Protein AF-A0A9P1C8U7-F1 (afdb_monomer_lite)

Foldseek 3Di:
DDDDDDDDPDDDDDQPFDFDDDPPFTFTDRWPPLADLVPLDQFEAEEQEALVLDDPLVLVVLLVVCVVGHYAYAYEYACDPDDRPVNVVSVVVVVVSNVVSVHDSNRYTYGHGPDPDPCRRVVVSLVVCVVRPHQAYEYEEQPPVRCVVVPVVHPNYHYDYCVNSDDD

Structure (mmCIF, N/CA/C/O backbone):
data_AF-A0A9P1C8U7-F1
#
_entry.id   AF-A0A9P1C8U7-F1
#
loop_
_atom_site.group_PDB
_atom_site.id
_atom_site.type_symbol
_atom_site.label_atom_id
_atom_site.label_alt_id
_atom_site.label_comp_id
_atom_site.label_asym_id
_atom_site.label_entity_id
_atom_site.label_seq_id
_atom_site.pdbx_PDB_ins_code
_atom_site.Cartn_x
_atom_site.Cartn_y
_atom_site.Cartn_z
_atom_site.occupancy
_atom_site.B_iso_or_equiv
_atom_site.auth_seq_id
_atom_site.auth_comp_id
_atom_site.auth_asym_id
_atom_site.auth_atom_id
_atom_site.pdbx_PDB_model_num
ATOM 1 N N . MET A 1 1 ? 46.000 -27.134 6.710 1.00 38.09 1 MET A N 1
ATOM 2 C CA . MET A 1 1 ? 46.784 -25.877 6.776 1.00 38.09 1 MET A CA 1
ATOM 3 C C . MET A 1 1 ? 46.048 -24.843 5.923 1.00 38.09 1 MET A C 1
ATOM 5 O O . MET A 1 1 ? 45.966 -25.047 4.726 1.00 38.09 1 MET A O 1
ATOM 9 N N . SER A 1 2 ? 45.170 -24.002 6.493 1.00 42.78 2 SER A N 1
ATOM 10 C CA . SER A 1 2 ? 45.419 -22.588 6.880 1.00 42.78 2 SER A CA 1
ATOM 11 C C . SER A 1 2 ? 46.255 -21.843 5.828 1.00 42.78 2 SER A C 1
ATOM 13 O O . SER A 1 2 ? 47.399 -22.217 5.617 1.00 42.78 2 SER A O 1
ATOM 15 N N . THR A 1 3 ? 45.724 -20.834 5.131 1.00 35.25 3 THR A N 1
ATOM 16 C CA . THR A 1 3 ? 45.510 -19.500 5.716 1.00 35.25 3 THR A CA 1
ATOM 17 C C . THR A 1 3 ? 44.290 -18.738 5.174 1.00 35.25 3 THR A C 1
ATOM 19 O O . THR A 1 3 ? 43.933 -18.782 4.001 1.00 35.25 3 THR A O 1
ATOM 22 N N . ARG A 1 4 ? 43.668 -17.998 6.099 1.00 41.78 4 ARG A N 1
ATOM 23 C CA . ARG A 1 4 ? 42.592 -17.013 5.920 1.00 41.78 4 ARG A CA 1
ATOM 24 C C . ARG A 1 4 ? 43.046 -15.826 5.058 1.00 41.78 4 ARG A C 1
ATOM 26 O O . ARG A 1 4 ? 44.184 -15.384 5.196 1.00 41.78 4 ARG A O 1
ATOM 33 N N . ARG A 1 5 ? 42.104 -15.166 4.375 1.00 33.09 5 ARG A N 1
ATOM 34 C CA . ARG A 1 5 ? 42.087 -13.692 4.306 1.00 33.09 5 ARG A CA 1
ATOM 35 C C . ARG A 1 5 ? 40.703 -13.155 4.654 1.00 33.09 5 ARG A C 1
ATOM 37 O O . ARG A 1 5 ? 39.748 -13.302 3.903 1.00 33.09 5 ARG A O 1
ATOM 44 N N . CYS A 1 6 ? 40.643 -12.533 5.830 1.00 27.50 6 CYS A N 1
ATOM 45 C CA . CYS A 1 6 ? 39.615 -11.578 6.207 1.00 27.50 6 CYS A CA 1
ATOM 46 C C . CYS A 1 6 ? 39.778 -10.307 5.367 1.00 27.50 6 CYS A C 1
ATOM 48 O O . CYS A 1 6 ? 40.884 -9.784 5.251 1.00 27.50 6 CYS A O 1
ATOM 50 N N . GLY A 1 7 ? 38.664 -9.784 4.867 1.00 27.23 7 GLY A N 1
ATOM 51 C CA . GLY A 1 7 ? 38.547 -8.434 4.324 1.00 27.23 7 GLY A CA 1
ATOM 52 C C . GLY A 1 7 ? 37.261 -7.794 4.832 1.00 27.23 7 GLY A C 1
ATOM 53 O O . GLY A 1 7 ? 36.329 -7.583 4.070 1.00 27.23 7 GLY A O 1
ATOM 54 N N . LEU A 1 8 ? 37.181 -7.554 6.143 1.00 33.09 8 LEU A N 1
ATOM 55 C CA . LEU A 1 8 ? 36.111 -6.775 6.769 1.00 33.09 8 LEU A CA 1
ATOM 56 C C . LEU A 1 8 ? 36.489 -5.293 6.666 1.00 33.09 8 LEU A C 1
ATOM 58 O O . LEU A 1 8 ? 37.242 -4.784 7.493 1.00 33.09 8 LEU A O 1
ATOM 62 N N . SER A 1 9 ? 35.968 -4.599 5.654 1.00 30.95 9 SER A N 1
ATOM 63 C CA . SER A 1 9 ? 35.928 -3.136 5.665 1.00 30.95 9 SER A CA 1
ATOM 64 C C . SER A 1 9 ? 34.685 -2.702 6.437 1.00 30.95 9 SER A C 1
ATOM 66 O O . SER A 1 9 ? 33.569 -2.722 5.924 1.00 30.95 9 SER A O 1
ATOM 68 N N . ARG A 1 10 ? 34.872 -2.374 7.720 1.00 39.75 10 ARG A N 1
ATOM 69 C CA . ARG A 1 10 ? 33.865 -1.698 8.542 1.00 39.75 10 ARG A CA 1
ATOM 70 C C . ARG A 1 10 ? 34.033 -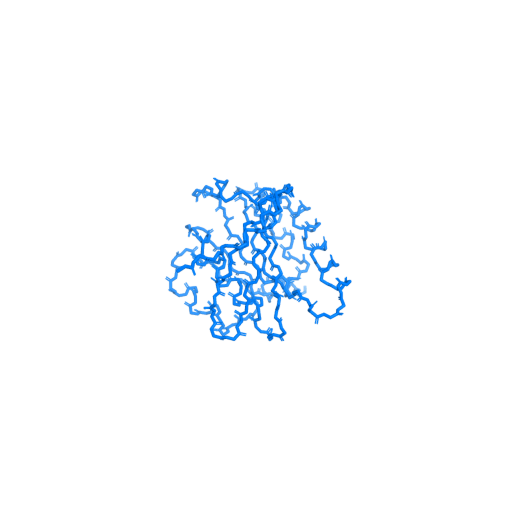0.190 8.386 1.00 39.75 10 ARG A C 1
ATOM 72 O O . ARG A 1 10 ? 34.923 0.376 9.015 1.00 39.75 10 ARG A O 1
ATOM 79 N N . ARG A 1 11 ? 33.130 0.456 7.644 1.00 34.53 11 ARG A N 1
ATOM 80 C CA . ARG A 1 11 ? 32.656 1.823 7.929 1.00 34.53 11 ARG A CA 1
ATOM 81 C C . ARG A 1 11 ? 31.187 1.956 7.516 1.00 34.53 11 ARG A C 1
ATOM 83 O O . ARG A 1 11 ? 30.881 1.893 6.338 1.00 34.53 11 ARG A O 1
ATOM 90 N N . GLY A 1 12 ? 30.329 2.150 8.521 1.00 31.59 12 GLY A N 1
ATOM 91 C CA . GLY A 1 12 ? 29.071 2.905 8.449 1.00 31.59 12 GLY A CA 1
ATOM 92 C C . GLY A 1 12 ? 27.946 2.367 7.562 1.00 31.59 12 GLY A C 1
ATOM 93 O O . GLY A 1 12 ? 27.891 2.680 6.381 1.00 31.59 12 GLY A O 1
ATOM 94 N N . GLY A 1 13 ? 26.974 1.689 8.178 1.00 30.98 13 GLY A N 1
ATOM 95 C CA . GLY A 1 13 ? 25.669 1.394 7.577 1.00 30.98 13 GLY A CA 1
ATOM 96 C C . GLY A 1 13 ? 25.415 -0.101 7.462 1.00 30.98 13 GLY A C 1
ATOM 97 O O . GLY A 1 13 ? 25.847 -0.747 6.515 1.00 30.98 13 GLY A O 1
ATOM 98 N N . GLN A 1 14 ? 24.714 -0.662 8.441 1.00 31.02 14 GLN A N 1
ATOM 99 C CA . GLN A 1 14 ? 24.223 -2.033 8.390 1.00 31.02 14 GLN A CA 1
ATOM 100 C C . GLN A 1 14 ? 23.108 -2.103 7.332 1.00 31.02 14 GLN A C 1
ATOM 102 O O . GLN A 1 14 ? 21.949 -1.823 7.618 1.00 31.02 14 GLN A O 1
ATOM 107 N N . LEU A 1 15 ? 23.477 -2.399 6.084 1.00 35.34 15 LEU A N 1
ATOM 108 C CA . LEU A 1 15 ? 22.539 -2.788 5.032 1.00 35.34 15 LEU A CA 1
ATOM 109 C C . LEU A 1 15 ? 21.983 -4.166 5.404 1.00 35.34 15 LEU A C 1
ATOM 111 O O . LEU A 1 15 ? 22.660 -5.184 5.267 1.00 35.34 15 LEU A O 1
ATOM 115 N N . ASN A 1 16 ? 20.759 -4.188 5.929 1.00 36.06 16 ASN A N 1
ATOM 116 C CA . ASN A 1 16 ? 20.004 -5.413 6.178 1.00 36.06 16 ASN A CA 1
ATOM 117 C C . ASN A 1 16 ? 19.422 -5.935 4.852 1.00 36.06 16 ASN A C 1
ATOM 119 O O . ASN A 1 16 ? 18.209 -5.964 4.665 1.00 36.06 16 ASN A O 1
ATOM 123 N N . SER A 1 17 ? 20.284 -6.323 3.913 1.00 37.31 17 SER A N 1
ATOM 124 C CA . SER A 1 17 ? 19.847 -6.932 2.657 1.00 37.31 17 SER A CA 1
ATOM 125 C C . SER A 1 17 ? 19.633 -8.427 2.869 1.00 37.31 17 SER A C 1
ATOM 127 O O . SER A 1 17 ? 20.582 -9.195 3.023 1.00 37.31 17 SER A O 1
ATOM 129 N N . VAL A 1 18 ? 18.370 -8.848 2.899 1.00 41.16 18 VAL A N 1
ATOM 130 C CA . VAL A 1 18 ? 17.996 -10.265 2.848 1.00 41.16 18 VAL A CA 1
ATOM 131 C C . VAL A 1 18 ? 17.777 -10.634 1.387 1.00 41.16 18 VAL A C 1
ATOM 133 O O . VAL A 1 18 ? 16.958 -10.020 0.710 1.00 41.16 18 VAL A O 1
ATOM 136 N N . VAL A 1 19 ? 18.507 -11.639 0.905 1.00 38.81 19 VAL A N 1
ATOM 137 C CA . VAL A 1 19 ? 18.326 -12.198 -0.439 1.00 38.81 19 VAL A CA 1
ATOM 138 C C . VAL A 1 19 ? 17.475 -13.459 -0.312 1.00 38.81 19 VAL A C 1
ATOM 140 O O . VAL A 1 19 ? 17.932 -14.463 0.232 1.00 38.81 19 VAL A O 1
ATOM 143 N N . CYS A 1 20 ? 16.232 -13.412 -0.791 1.00 37.50 20 CYS A N 1
ATOM 144 C CA . CYS A 1 20 ? 15.387 -14.600 -0.919 1.00 37.50 20 CYS A CA 1
ATOM 145 C C . CYS A 1 20 ? 15.468 -15.135 -2.353 1.00 37.50 20 CYS A C 1
ATOM 147 O O . CYS A 1 20 ? 15.167 -14.414 -3.302 1.00 37.50 20 CYS A O 1
ATOM 149 N N . PHE A 1 21 ? 15.863 -16.403 -2.500 1.00 33.81 21 PHE A N 1
ATOM 150 C CA . PHE A 1 21 ? 15.917 -17.094 -3.786 1.00 33.81 21 PHE A CA 1
ATOM 151 C C . PHE A 1 21 ? 14.590 -17.816 -4.043 1.00 33.81 21 PHE A C 1
ATOM 153 O O . PHE A 1 21 ? 14.316 -18.851 -3.441 1.00 33.81 21 PHE A O 1
ATOM 160 N N . PHE A 1 22 ? 13.790 -17.293 -4.969 1.00 41.28 22 PHE A N 1
ATOM 161 C CA . PHE A 1 22 ? 12.790 -18.080 -5.690 1.00 41.28 22 PHE A CA 1
ATOM 162 C C . PHE A 1 22 ? 13.352 -18.304 -7.092 1.00 41.28 22 PHE A C 1
ATOM 164 O O . PHE A 1 22 ? 13.921 -17.378 -7.667 1.00 41.28 22 PHE A O 1
ATOM 171 N N . ILE A 1 23 ? 13.285 -19.536 -7.601 1.00 38.50 23 ILE A N 1
ATOM 172 C CA . ILE A 1 23 ? 13.929 -19.978 -8.851 1.00 38.50 23 ILE A CA 1
ATOM 173 C C . ILE A 1 23 ? 13.775 -18.899 -9.947 1.00 38.50 23 ILE A C 1
ATOM 175 O O . ILE A 1 23 ? 12.675 -18.661 -10.431 1.00 38.50 23 ILE A O 1
ATOM 179 N N . GLY A 1 24 ? 14.879 -18.221 -10.293 1.00 39.81 24 GLY A N 1
ATOM 180 C CA . GLY A 1 24 ? 14.955 -17.218 -11.367 1.00 39.81 24 GLY A CA 1
ATOM 181 C C . GLY A 1 24 ? 14.851 -15.732 -10.976 1.00 39.81 24 GLY A C 1
ATOM 182 O O . GLY A 1 24 ? 15.222 -14.894 -11.793 1.00 39.81 24 GLY A O 1
ATOM 183 N N . THR A 1 25 ? 14.435 -15.377 -9.754 1.00 44.97 25 THR A N 1
ATOM 184 C CA . THR A 1 25 ? 14.266 -13.968 -9.338 1.00 44.97 25 THR A CA 1
ATOM 185 C C . THR A 1 25 ? 15.083 -13.657 -8.087 1.00 44.97 25 THR A C 1
ATOM 187 O O . THR A 1 25 ? 14.812 -14.183 -7.009 1.00 44.97 25 THR A O 1
ATOM 190 N N . ILE A 1 26 ? 16.076 -12.771 -8.216 1.00 46.91 26 ILE A N 1
ATOM 191 C CA . ILE A 1 26 ? 16.777 -12.190 -7.065 1.00 46.91 26 ILE A CA 1
ATOM 192 C C . ILE A 1 26 ? 15.941 -11.011 -6.566 1.00 46.91 26 ILE A C 1
ATOM 194 O O . ILE A 1 26 ? 15.841 -9.980 -7.231 1.00 46.91 26 ILE A O 1
ATOM 198 N N . LEU A 1 27 ? 15.349 -11.160 -5.383 1.00 47.62 27 LEU A N 1
ATOM 199 C CA . LEU A 1 27 ? 14.782 -10.037 -4.647 1.00 47.62 27 LEU A CA 1
ATOM 200 C C . LEU A 1 27 ? 15.904 -9.382 -3.841 1.00 47.62 27 LEU A C 1
ATOM 202 O O . LEU A 1 27 ? 16.338 -9.917 -2.821 1.00 47.62 27 LEU A O 1
ATOM 206 N N . VAL A 1 28 ? 16.403 -8.242 -4.323 1.00 49.44 28 VAL A N 1
ATOM 207 C CA . VAL A 1 28 ? 17.287 -7.383 -3.530 1.00 49.44 28 VAL A CA 1
ATOM 208 C C . VAL A 1 28 ? 16.403 -6.523 -2.641 1.00 49.44 28 VAL A C 1
ATOM 210 O O . VAL A 1 28 ? 15.678 -5.655 -3.120 1.00 49.44 28 VAL A O 1
ATOM 213 N N . TRP A 1 29 ? 16.450 -6.806 -1.345 1.00 51.06 29 TRP A N 1
ATOM 214 C CA . TRP A 1 29 ? 15.775 -6.019 -0.328 1.00 51.06 29 TRP A CA 1
ATOM 215 C C . TRP A 1 29 ? 16.659 -4.837 0.074 1.00 51.06 29 TRP A C 1
ATOM 217 O O . TRP A 1 29 ? 17.692 -5.017 0.727 1.00 51.06 29 TRP A O 1
ATOM 227 N N . ASP A 1 30 ? 16.242 -3.640 -0.317 1.00 55.12 30 ASP A N 1
ATOM 228 C CA . ASP A 1 30 ? 16.692 -2.393 0.290 1.00 55.12 30 ASP A CA 1
ATOM 229 C C . ASP A 1 30 ? 15.471 -1.827 1.010 1.00 55.12 30 ASP A C 1
ATOM 231 O O . ASP A 1 30 ? 14.595 -1.227 0.391 1.00 55.12 30 ASP A O 1
ATOM 235 N N . SER A 1 31 ? 15.324 -2.151 2.299 1.00 53.84 31 SER A N 1
ATOM 236 C CA . SER A 1 31 ? 14.269 -1.525 3.096 1.00 53.84 31 SER A CA 1
ATOM 237 C C . SER A 1 31 ? 14.522 -0.033 3.103 1.00 53.84 31 SER A C 1
ATOM 239 O O . SER A 1 31 ? 15.604 0.386 3.531 1.00 53.84 31 SER A O 1
ATOM 241 N N . ASP A 1 32 ? 13.504 0.740 2.733 1.00 61.22 32 ASP A N 1
ATOM 242 C CA . ASP A 1 32 ? 13.469 2.158 3.050 1.00 61.22 32 ASP A CA 1
ATOM 243 C C . ASP A 1 32 ? 13.831 2.328 4.531 1.00 61.22 32 ASP A C 1
ATOM 245 O O . ASP A 1 32 ? 13.216 1.712 5.410 1.00 61.22 32 ASP A O 1
ATOM 249 N N . ARG A 1 33 ? 14.905 3.076 4.811 1.00 60.44 33 ARG A N 1
ATOM 250 C CA . ARG A 1 33 ? 15.508 3.147 6.157 1.00 60.44 33 ARG A CA 1
ATOM 251 C C . ARG A 1 33 ? 14.565 3.777 7.181 1.00 60.44 33 ARG A C 1
ATOM 253 O O . ARG A 1 33 ? 14.849 3.725 8.375 1.00 60.44 33 ARG A O 1
ATOM 260 N N . THR A 1 34 ? 13.490 4.390 6.704 1.00 72.75 34 THR A N 1
ATOM 261 C CA . THR A 1 34 ? 12.460 5.053 7.490 1.00 72.75 34 THR A CA 1
ATOM 262 C C . THR A 1 34 ? 11.363 4.096 7.944 1.00 72.75 34 THR A C 1
ATOM 264 O O . THR A 1 34 ? 10.780 4.347 8.992 1.00 72.75 34 THR A O 1
ATOM 267 N N . PHE A 1 35 ? 11.118 2.973 7.257 1.00 83.75 35 PHE A N 1
ATOM 268 C CA . PHE A 1 35 ? 10.060 2.039 7.643 1.00 83.75 35 PHE A CA 1
ATOM 269 C C . PHE A 1 35 ? 10.400 1.306 8.946 1.00 83.75 35 PHE A C 1
ATOM 271 O O . PHE A 1 35 ? 11.404 0.593 9.035 1.00 83.75 35 PHE A O 1
ATOM 278 N N . VAL A 1 36 ? 9.525 1.416 9.948 1.00 83.88 36 VAL A N 1
ATOM 279 C CA . VAL A 1 36 ? 9.702 0.799 11.271 1.00 83.88 36 VAL A CA 1
ATOM 280 C C . VAL A 1 36 ? 8.600 -0.244 11.492 1.00 83.88 36 VAL A C 1
ATOM 282 O O . VAL A 1 36 ? 7.509 0.100 11.952 1.00 83.88 36 VAL A O 1
ATOM 285 N N . PRO A 1 37 ? 8.847 -1.542 11.211 1.00 82.31 37 PRO A N 1
ATOM 286 C CA . PRO A 1 37 ? 7.836 -2.596 11.344 1.00 82.31 37 PRO A CA 1
ATOM 287 C C . PRO A 1 37 ? 7.195 -2.688 12.733 1.00 82.31 37 PRO A C 1
ATOM 289 O O . PRO A 1 37 ? 6.063 -3.145 12.862 1.00 82.31 37 PRO A O 1
ATOM 292 N N . GLN A 1 38 ? 7.906 -2.259 13.776 1.00 83.75 38 GLN A N 1
ATOM 293 C CA . GLN A 1 38 ? 7.424 -2.246 15.157 1.00 83.75 38 GLN A CA 1
ATOM 294 C C . GLN A 1 38 ? 6.244 -1.280 15.362 1.00 83.75 38 GLN A C 1
ATOM 296 O O . GLN A 1 38 ? 5.460 -1.479 16.286 1.00 83.75 38 GLN A O 1
ATOM 301 N N . ASN A 1 39 ? 6.067 -0.289 14.479 1.00 84.69 39 ASN A N 1
ATOM 302 C CA . ASN A 1 39 ? 4.946 0.655 14.525 1.00 84.69 39 ASN A CA 1
ATOM 303 C C . ASN A 1 39 ? 3.644 0.061 13.944 1.00 84.69 39 ASN A C 1
ATOM 305 O O . ASN A 1 39 ? 2.581 0.683 14.014 1.00 84.69 39 ASN A O 1
ATOM 309 N N . LEU A 1 40 ? 3.688 -1.154 13.382 1.00 87.81 40 LEU A N 1
ATOM 310 C CA . LEU A 1 40 ? 2.515 -1.853 12.855 1.00 87.81 40 LEU A CA 1
ATOM 311 C C . LEU A 1 40 ? 1.680 -2.476 13.982 1.00 87.81 40 LEU A C 1
ATOM 313 O O . LEU A 1 40 ? 1.730 -3.681 14.234 1.00 87.81 40 LEU A O 1
ATOM 317 N N . THR A 1 41 ? 0.855 -1.661 14.632 1.00 88.50 41 THR A N 1
ATOM 318 C CA . THR A 1 41 ? -0.076 -2.124 15.670 1.00 88.50 41 THR A CA 1
ATOM 319 C C . THR A 1 41 ? -1.195 -3.016 15.103 1.00 88.50 41 THR A C 1
ATOM 321 O O . THR A 1 41 ? -1.369 -3.156 13.883 1.00 88.50 41 THR A O 1
ATOM 324 N N . ALA A 1 42 ? -1.984 -3.635 15.988 1.00 84.50 42 ALA A N 1
ATOM 325 C CA . ALA A 1 42 ? -3.169 -4.402 15.594 1.00 84.50 42 ALA A CA 1
ATOM 326 C C . ALA A 1 42 ? -4.242 -3.525 14.917 1.00 84.50 42 ALA A C 1
ATOM 328 O O . ALA A 1 42 ? -4.935 -3.995 14.016 1.00 84.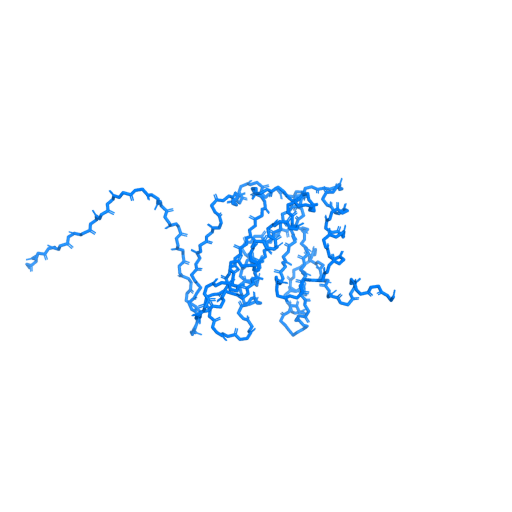50 42 ALA A O 1
ATOM 329 N N . GLU A 1 43 ? -4.326 -2.246 15.297 1.00 85.50 43 GLU A N 1
ATOM 330 C CA . GLU A 1 43 ? -5.305 -1.296 14.756 1.00 85.50 43 GLU A CA 1
ATOM 331 C C . GLU A 1 43 ? -4.857 -0.619 13.460 1.00 85.50 43 GLU A C 1
ATOM 333 O O . GLU A 1 43 ? -5.687 -0.067 12.738 1.00 85.50 43 GLU A O 1
ATOM 338 N N . THR A 1 44 ? -3.562 -0.690 13.135 1.00 91.75 44 THR A N 1
ATOM 339 C CA . THR A 1 44 ? -3.017 -0.112 11.907 1.00 91.75 44 THR A CA 1
ATOM 340 C C . THR A 1 44 ? -3.604 -0.820 10.686 1.00 91.75 44 THR A C 1
ATOM 342 O O . THR A 1 44 ? -3.397 -2.020 10.480 1.00 91.75 44 THR A O 1
ATOM 345 N N . GLN A 1 45 ? -4.308 -0.077 9.839 1.00 93.81 45 GLN A N 1
ATOM 346 C CA . GLN A 1 45 ? -4.785 -0.588 8.561 1.00 93.81 45 GLN A CA 1
ATOM 347 C C . GLN A 1 45 ? -3.606 -0.710 7.597 1.00 93.81 45 GLN A C 1
ATOM 349 O O . GLN A 1 45 ? -2.820 0.223 7.452 1.00 93.81 45 GLN A O 1
ATOM 354 N N . ARG A 1 46 ? -3.452 -1.864 6.948 1.00 94.31 46 ARG A N 1
ATOM 355 C CA . ARG A 1 46 ? -2.317 -2.129 6.055 1.00 94.31 46 ARG A CA 1
ATOM 356 C C . ARG A 1 46 ? -2.797 -2.102 4.616 1.00 94.31 46 ARG A C 1
ATOM 358 O O . ARG A 1 46 ? -3.648 -2.904 4.244 1.00 94.31 46 ARG A O 1
ATOM 365 N N . VAL A 1 47 ? -2.267 -1.184 3.821 1.00 94.94 47 VAL A N 1
ATOM 366 C CA . VAL A 1 47 ? -2.606 -1.031 2.406 1.00 94.94 47 VAL A CA 1
ATOM 367 C C . VAL A 1 47 ? -1.409 -1.485 1.583 1.00 94.94 47 VAL A C 1
ATOM 369 O O . VAL A 1 47 ? -0.374 -0.826 1.552 1.00 94.94 47 VAL A O 1
ATOM 372 N N . PHE A 1 48 ? -1.560 -2.636 0.943 1.00 93.62 48 PHE A N 1
ATOM 373 C CA . PHE A 1 48 ? -0.600 -3.234 0.028 1.00 93.62 48 PHE A CA 1
ATOM 374 C C . PHE A 1 48 ? -0.924 -2.759 -1.383 1.00 93.62 48 PHE A C 1
ATOM 376 O O . PHE A 1 48 ? -2.047 -2.953 -1.837 1.00 93.62 48 PHE A O 1
ATOM 383 N N . VAL A 1 49 ? 0.020 -2.116 -2.061 1.00 92.19 49 VAL A N 1
ATOM 384 C CA . VAL A 1 49 ? -0.230 -1.436 -3.336 1.00 92.19 49 VAL A CA 1
ATOM 385 C C . VAL A 1 49 ? 0.733 -1.925 -4.411 1.00 92.19 49 VAL A C 1
ATOM 387 O O . VAL A 1 49 ? 1.946 -1.926 -4.203 1.00 92.19 49 VAL A O 1
ATOM 390 N N . ASP A 1 50 ? 0.192 -2.278 -5.573 1.00 90.12 50 ASP A N 1
ATOM 391 C CA . ASP A 1 50 ? 0.949 -2.309 -6.820 1.00 90.12 50 ASP A CA 1
ATOM 392 C C . ASP A 1 50 ? 1.127 -0.866 -7.316 1.00 90.12 50 ASP A C 1
ATOM 394 O O . ASP A 1 50 ? 0.196 -0.205 -7.783 1.00 90.12 50 ASP A O 1
ATOM 398 N N . GLY A 1 51 ? 2.342 -0.356 -7.141 1.00 87.00 51 GLY A N 1
ATOM 399 C CA . GLY A 1 51 ? 2.759 1.002 -7.458 1.00 87.00 51 GLY A CA 1
ATOM 400 C C . GLY A 1 51 ? 2.787 1.317 -8.953 1.00 87.00 51 GLY A C 1
ATOM 401 O O . GLY A 1 51 ? 2.921 2.492 -9.302 1.00 87.00 51 GLY A O 1
ATOM 402 N N . ASP A 1 52 ? 2.651 0.318 -9.830 1.00 82.81 52 ASP A N 1
ATOM 403 C CA . ASP A 1 52 ? 2.638 0.511 -11.282 1.00 82.81 52 ASP A CA 1
ATOM 404 C C . ASP A 1 52 ? 1.239 0.855 -11.819 1.00 82.81 52 ASP A C 1
ATOM 406 O O . ASP A 1 52 ? 1.122 1.448 -12.895 1.00 82.81 52 ASP A O 1
ATOM 410 N N . CYS A 1 53 ? 0.173 0.538 -11.073 1.00 77.25 53 CYS A N 1
ATOM 411 C CA . CYS A 1 53 ? -1.213 0.711 -11.517 1.00 77.25 53 CYS A CA 1
ATOM 412 C C . CYS A 1 53 ? -2.021 1.729 -10.692 1.00 77.25 53 CYS A C 1
ATOM 414 O O . CYS A 1 53 ? -3.248 1.753 -10.777 1.00 77.25 53 CYS A O 1
ATOM 416 N N . VAL A 1 54 ? -1.371 2.580 -9.889 1.00 82.19 54 VAL A N 1
ATOM 417 C CA . VAL A 1 54 ? -2.059 3.480 -8.943 1.00 82.19 54 VAL A CA 1
ATOM 418 C C . VAL A 1 54 ? -2.732 4.666 -9.654 1.00 82.19 54 VAL A C 1
ATOM 420 O O . VAL A 1 54 ? -2.041 5.555 -10.161 1.00 82.19 54 VAL A O 1
ATOM 423 N N . PRO A 1 55 ? -4.076 4.769 -9.659 1.00 82.12 55 PRO A N 1
ATOM 424 C CA . PRO A 1 55 ? -4.764 5.897 -10.279 1.00 82.12 55 PRO A CA 1
ATOM 425 C C . PRO A 1 55 ? -4.832 7.101 -9.322 1.00 82.12 55 PRO A C 1
ATOM 427 O O . PRO A 1 55 ? -4.919 6.936 -8.111 1.00 82.12 55 PRO A O 1
ATOM 430 N N . LYS A 1 56 ? -4.887 8.341 -9.832 1.00 85.81 56 LYS A N 1
ATOM 431 C CA . LYS A 1 56 ? -4.957 9.557 -8.981 1.00 85.81 56 LYS A CA 1
ATOM 432 C C . LYS A 1 56 ? -6.034 9.520 -7.872 1.00 85.81 56 LYS A C 1
ATOM 434 O O . LYS A 1 56 ? -5.725 9.956 -6.761 1.00 85.81 56 LYS A O 1
ATOM 439 N N . PRO A 1 57 ? -7.263 9.008 -8.102 1.00 89.06 57 PRO A N 1
ATOM 440 C CA . PRO A 1 57 ? -8.293 8.969 -7.061 1.00 89.06 57 PRO A CA 1
ATOM 441 C C . PRO A 1 57 ? -7.965 8.042 -5.879 1.00 89.06 57 PRO A C 1
ATOM 443 O O . PRO A 1 57 ? -8.507 8.247 -4.793 1.00 89.06 57 PRO A O 1
ATOM 446 N N . PHE A 1 58 ? -7.033 7.091 -6.033 1.00 91.50 58 PHE A N 1
ATOM 447 C CA . PHE A 1 58 ? -6.542 6.270 -4.921 1.00 91.50 58 PHE A CA 1
ATOM 448 C C . PHE A 1 58 ? -5.983 7.135 -3.785 1.00 91.50 58 PHE A C 1
ATOM 450 O O . PHE A 1 58 ? -6.310 6.905 -2.626 1.00 91.50 58 PHE A O 1
ATOM 457 N N . PHE A 1 59 ? -5.198 8.174 -4.092 1.00 93.12 59 PHE A N 1
ATOM 458 C CA . PHE A 1 59 ? -4.596 9.019 -3.055 1.00 93.12 59 PHE A CA 1
ATOM 459 C C . PHE A 1 59 ? -5.644 9.825 -2.277 1.00 93.12 59 PHE A C 1
ATOM 461 O O . PHE A 1 59 ? -5.478 10.081 -1.084 1.00 93.12 59 PHE A O 1
ATOM 468 N N . ALA A 1 60 ? -6.747 10.204 -2.931 1.00 91.94 60 ALA A N 1
ATOM 469 C CA . ALA A 1 60 ? -7.866 10.866 -2.267 1.00 91.94 60 ALA A CA 1
ATOM 470 C C . ALA A 1 60 ? -8.597 9.909 -1.313 1.00 91.94 60 ALA A C 1
ATOM 472 O O . ALA A 1 60 ? -8.893 10.288 -0.180 1.00 91.94 60 ALA A O 1
ATOM 473 N N . TRP A 1 61 ? -8.831 8.667 -1.745 1.00 92.38 61 TRP A N 1
ATOM 474 C CA . TRP A 1 61 ? -9.385 7.613 -0.894 1.00 92.38 61 TRP A CA 1
ATOM 475 C C . TRP A 1 61 ? -8.468 7.302 0.296 1.00 92.38 61 TRP A C 1
ATOM 477 O O . TRP A 1 61 ? -8.919 7.302 1.440 1.00 92.38 61 TRP A O 1
ATOM 487 N N . LEU A 1 62 ? -7.167 7.134 0.053 1.00 94.50 62 LEU A N 1
ATOM 488 C CA . LEU A 1 62 ? -6.187 6.850 1.099 1.00 94.50 62 LEU A CA 1
ATOM 489 C C . LEU A 1 62 ? -6.140 7.971 2.146 1.00 94.50 62 LEU A C 1
ATOM 491 O O . LEU A 1 62 ? -6.063 7.696 3.340 1.00 94.50 62 LEU A O 1
ATOM 495 N N . ARG A 1 63 ? -6.281 9.232 1.713 1.00 95.25 63 ARG A N 1
ATOM 496 C CA . ARG A 1 63 ? -6.397 10.388 2.612 1.00 95.25 63 ARG A CA 1
ATOM 497 C C . ARG A 1 63 ? -7.648 10.352 3.484 1.00 95.25 63 ARG A C 1
ATOM 499 O O . ARG A 1 63 ? -7.626 10.829 4.614 1.00 95.25 63 ARG A O 1
ATOM 506 N N . GLN A 1 64 ? -8.764 9.852 2.966 1.00 93.81 64 GLN A N 1
ATOM 507 C CA . GLN A 1 64 ? -9.962 9.676 3.786 1.00 93.81 64 GLN A CA 1
ATOM 508 C C . GLN A 1 64 ? -9.752 8.560 4.810 1.00 93.81 64 GLN A C 1
ATOM 510 O O . GLN A 1 64 ? -10.125 8.731 5.968 1.00 93.81 64 GLN A O 1
ATOM 515 N N . LEU A 1 65 ? -9.099 7.468 4.407 1.00 93.06 65 LEU A N 1
ATOM 516 C CA . LEU A 1 65 ? -8.795 6.340 5.284 1.00 93.06 65 LEU A CA 1
ATOM 517 C C . LEU A 1 65 ? -7.850 6.726 6.432 1.00 93.06 65 LEU A C 1
ATOM 519 O O . LEU A 1 65 ? -8.125 6.410 7.589 1.00 93.06 65 LEU A O 1
ATOM 523 N N . SER A 1 66 ? -6.778 7.465 6.131 1.00 94.38 66 SER A N 1
ATOM 524 C CA . SER A 1 66 ? -5.782 7.909 7.120 1.00 94.38 66 SER A CA 1
ATOM 525 C C . SER A 1 66 ? -6.352 8.868 8.169 1.00 94.38 66 SER A C 1
ATOM 527 O O . SER A 1 66 ? -5.869 8.916 9.296 1.00 94.38 66 SER A O 1
ATOM 529 N N . ARG A 1 67 ? -7.427 9.597 7.843 1.00 93.75 67 ARG A N 1
ATOM 530 C CA . ARG A 1 67 ? -8.149 10.453 8.801 1.00 93.75 67 ARG A CA 1
ATOM 531 C C . ARG A 1 67 ? -9.005 9.671 9.794 1.00 93.75 67 ARG A C 1
ATOM 533 O O . ARG A 1 67 ? -9.357 10.214 10.835 1.00 93.75 67 ARG A O 1
ATOM 540 N N . GLN A 1 68 ? -9.381 8.439 9.460 1.00 91.50 68 GLN A N 1
ATOM 541 C CA . GLN A 1 68 ? -10.249 7.604 10.294 1.00 91.50 68 GLN A CA 1
ATOM 542 C C . GLN A 1 68 ? -9.448 6.683 11.217 1.00 91.50 68 GLN A C 1
ATOM 544 O O . GLN A 1 68 ? -9.928 6.308 12.283 1.00 91.50 68 GLN A O 1
ATOM 549 N N . SER A 1 69 ? -8.237 6.297 10.810 1.00 89.69 69 SER A N 1
ATOM 550 C CA . SER A 1 69 ? -7.390 5.367 11.560 1.00 89.69 69 SER A CA 1
ATOM 551 C C . SER A 1 69 ? -5.939 5.412 11.075 1.00 89.69 69 SER A C 1
ATOM 553 O O . SER A 1 69 ? -5.713 5.808 9.931 1.00 89.69 69 SER A O 1
ATOM 555 N N . PRO A 1 70 ? -4.967 4.933 11.873 1.00 92.00 70 PRO A N 1
ATOM 556 C CA . PRO A 1 70 ? -3.589 4.776 11.419 1.00 92.00 70 PRO A CA 1
ATOM 557 C C . PRO A 1 70 ? -3.499 3.851 10.199 1.00 92.00 70 PRO A C 1
ATOM 559 O O . PRO A 1 70 ? -4.041 2.742 10.216 1.00 92.00 70 PRO A O 1
ATOM 562 N N . VAL A 1 71 ? -2.786 4.288 9.160 1.00 95.44 71 VAL A N 1
ATOM 563 C CA . VAL A 1 71 ? -2.581 3.526 7.922 1.00 95.44 71 VAL A CA 1
ATOM 564 C C . VAL A 1 71 ? -1.089 3.327 7.678 1.00 95.44 71 VAL A C 1
ATOM 566 O O . VAL A 1 71 ? -0.317 4.280 7.743 1.00 95.44 71 VAL A O 1
ATOM 569 N N . ALA A 1 72 ? -0.705 2.095 7.355 1.00 95.38 72 ALA A N 1
ATOM 570 C CA . ALA A 1 72 ? 0.592 1.768 6.782 1.00 95.38 72 ALA A CA 1
ATOM 571 C C . ALA A 1 72 ? 0.439 1.475 5.289 1.00 95.38 72 ALA A C 1
ATOM 573 O O . ALA A 1 72 ? -0.429 0.689 4.899 1.00 95.38 72 ALA A O 1
ATOM 574 N N . ALA A 1 73 ? 1.284 2.096 4.468 1.00 95.06 73 ALA A N 1
ATOM 575 C CA . ALA A 1 73 ? 1.305 1.892 3.026 1.00 95.06 73 ALA A CA 1
ATOM 576 C C . ALA A 1 73 ? 2.547 1.084 2.649 1.00 95.06 73 ALA A C 1
ATOM 578 O O . ALA A 1 73 ? 3.673 1.499 2.909 1.00 95.06 73 ALA A O 1
ATOM 579 N N . ILE A 1 74 ? 2.330 -0.077 2.042 1.00 94.19 74 ILE A N 1
ATOM 580 C CA . ILE A 1 74 ? 3.380 -1.009 1.643 1.00 94.19 74 ILE A CA 1
ATOM 581 C C . ILE A 1 74 ? 3.260 -1.203 0.136 1.00 94.19 74 ILE A C 1
ATOM 583 O O . ILE A 1 74 ? 2.313 -1.819 -0.347 1.00 94.19 74 ILE A O 1
ATOM 587 N N . VAL A 1 75 ? 4.198 -0.641 -0.613 1.00 91.62 75 VAL A N 1
ATOM 588 C CA . VAL A 1 75 ? 4.091 -0.487 -2.063 1.00 91.62 75 VAL A CA 1
ATOM 589 C C . VAL A 1 75 ? 5.216 -1.242 -2.749 1.00 91.62 75 VAL A C 1
ATOM 591 O O . VAL A 1 75 ? 6.385 -1.044 -2.423 1.00 91.62 75 VAL A O 1
ATOM 594 N N . ALA A 1 76 ? 4.863 -2.076 -3.720 1.00 89.56 76 ALA A N 1
ATOM 595 C CA . ALA A 1 76 ? 5.809 -2.703 -4.636 1.00 89.56 76 ALA A CA 1
ATOM 596 C C . ALA A 1 76 ? 5.697 -2.041 -6.012 1.00 89.56 76 ALA A C 1
ATOM 598 O O . ALA A 1 76 ? 4.590 -1.753 -6.443 1.00 89.56 76 ALA A O 1
ATOM 599 N N . PHE A 1 77 ? 6.804 -1.790 -6.707 1.00 86.06 77 PHE A N 1
ATOM 600 C CA . PHE A 1 77 ? 6.781 -1.167 -8.042 1.00 86.06 77 PHE A CA 1
ATOM 601 C C . PHE A 1 77 ? 7.974 -1.614 -8.887 1.00 86.06 77 PHE A C 1
ATOM 603 O O . PHE A 1 77 ? 8.981 -2.079 -8.346 1.00 86.06 77 PHE A O 1
ATOM 610 N N . LYS A 1 78 ? 7.907 -1.468 -10.213 1.00 80.31 78 LYS A N 1
AT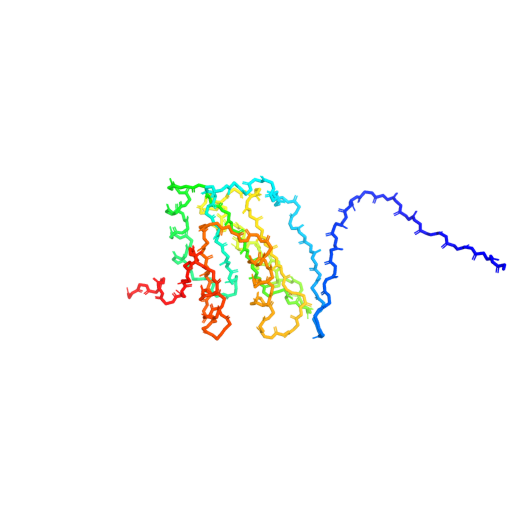OM 611 C CA . LYS A 1 78 ? 9.012 -1.873 -11.097 1.00 80.31 78 LYS A CA 1
ATOM 612 C C . LYS A 1 78 ? 10.222 -0.940 -10.994 1.00 80.31 78 LYS A C 1
ATOM 614 O O . LYS A 1 78 ? 10.232 0.169 -11.523 1.00 80.31 78 LYS A O 1
ATOM 619 N N . GLY A 1 79 ? 11.314 -1.437 -10.415 1.00 69.56 79 GLY A N 1
ATOM 620 C CA . GLY A 1 79 ? 12.632 -0.807 -10.495 1.00 69.56 79 GLY A CA 1
ATOM 621 C C . GLY A 1 79 ? 13.313 -1.164 -11.817 1.00 69.56 79 GLY A C 1
ATOM 622 O O . GLY A 1 79 ? 13.912 -2.226 -11.947 1.00 69.56 79 GLY A O 1
ATOM 623 N N . LYS A 1 80 ? 13.225 -0.310 -12.845 1.00 61.78 80 LYS A N 1
ATOM 624 C CA . LYS A 1 80 ? 13.869 -0.598 -14.142 1.00 61.78 80 LYS A CA 1
ATOM 625 C C . LYS A 1 80 ? 15.390 -0.758 -14.013 1.00 61.78 80 LYS A C 1
ATOM 627 O O . LYS A 1 80 ? 16.100 0.201 -13.726 1.00 61.78 80 LYS A O 1
ATOM 632 N N . THR A 1 81 ? 15.902 -1.930 -14.382 1.00 52.50 81 THR A N 1
ATOM 633 C CA . THR A 1 81 ? 17.326 -2.179 -14.641 1.00 52.50 81 THR A CA 1
ATOM 634 C C . THR A 1 81 ? 17.685 -1.744 -16.067 1.00 52.50 81 THR A C 1
ATOM 636 O O . THR A 1 81 ? 17.556 -2.541 -16.994 1.00 52.50 81 THR A O 1
ATOM 639 N N . SER A 1 82 ? 18.050 -0.468 -16.270 1.00 43.62 82 SER A N 1
ATOM 640 C CA . SER A 1 82 ? 18.973 0.000 -17.344 1.00 43.62 82 SER A CA 1
ATOM 641 C C . SER A 1 82 ? 19.103 1.528 -17.450 1.00 43.62 82 SER A C 1
ATOM 643 O O . SER A 1 82 ? 20.154 1.986 -17.867 1.00 43.62 82 SER A O 1
ATOM 645 N N . ASN A 1 83 ? 18.109 2.318 -17.024 1.00 44.59 83 ASN A N 1
ATOM 646 C CA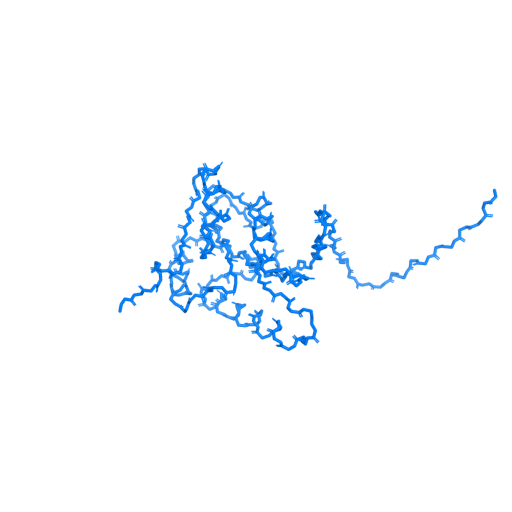 . ASN A 1 83 ? 18.191 3.788 -16.945 1.00 44.59 83 ASN A CA 1
ATOM 647 C C . ASN A 1 83 ? 17.566 4.249 -15.618 1.00 44.59 83 ASN A C 1
ATOM 649 O O . ASN A 1 83 ? 16.337 4.294 -15.499 1.00 44.59 83 ASN A O 1
ATOM 653 N N . GLY A 1 84 ? 18.406 4.548 -14.620 1.00 51.84 84 GLY A N 1
ATOM 654 C CA . GLY A 1 84 ? 18.008 4.841 -13.232 1.00 51.84 84 GLY A CA 1
ATOM 655 C C . GLY A 1 84 ? 16.997 5.984 -13.055 1.00 51.84 84 GLY A C 1
ATOM 656 O O . GLY A 1 84 ? 16.277 6.011 -12.060 1.00 51.84 84 GLY A O 1
ATOM 657 N N . ASP A 1 85 ? 16.854 6.864 -14.046 1.00 55.28 85 ASP A N 1
ATOM 658 C CA . ASP A 1 85 ? 16.003 8.059 -13.973 1.00 55.28 85 ASP A CA 1
ATOM 659 C C . ASP A 1 85 ? 14.494 7.755 -13.862 1.00 55.28 85 ASP A C 1
ATOM 661 O O . ASP A 1 85 ? 13.738 8.507 -13.241 1.00 55.28 85 ASP A O 1
ATOM 665 N N . LYS A 1 86 ? 14.018 6.638 -14.437 1.00 56.84 86 LYS A N 1
ATOM 666 C CA . LYS A 1 86 ? 12.582 6.282 -14.398 1.00 56.84 86 LYS A CA 1
ATOM 667 C C . LYS A 1 86 ? 12.140 5.664 -13.067 1.00 56.84 86 LYS A C 1
ATOM 669 O O . LYS A 1 86 ? 11.009 5.880 -12.653 1.00 56.84 86 LYS A O 1
ATOM 674 N N . ALA A 1 87 ? 13.017 4.920 -12.393 1.00 59.25 87 ALA A N 1
ATOM 675 C CA . ALA A 1 87 ? 12.698 4.315 -11.098 1.00 59.25 87 ALA A CA 1
ATOM 676 C C . ALA A 1 87 ? 12.682 5.371 -9.980 1.00 59.25 87 ALA A C 1
ATOM 678 O O . ALA A 1 87 ? 11.741 5.420 -9.192 1.00 59.25 87 ALA A O 1
ATOM 679 N N . LEU A 1 88 ? 13.668 6.276 -9.981 1.00 61.56 88 LEU A N 1
ATOM 680 C CA . LEU A 1 88 ? 13.744 7.383 -9.022 1.00 61.56 88 LEU A CA 1
ATOM 681 C C . LEU A 1 88 ? 12.552 8.343 -9.145 1.00 61.56 88 LEU A C 1
ATOM 683 O O . LEU A 1 88 ? 12.045 8.831 -8.137 1.00 61.56 88 LEU A O 1
ATOM 687 N N . SER A 1 89 ? 12.064 8.587 -10.367 1.00 76.62 89 SER A N 1
ATOM 688 C CA . SER A 1 89 ? 10.888 9.441 -10.581 1.00 76.62 89 SER A CA 1
ATOM 689 C C . SER A 1 89 ? 9.583 8.796 -10.106 1.00 76.62 89 SER A C 1
ATOM 691 O O . SER A 1 89 ? 8.743 9.498 -9.542 1.00 76.62 89 SER A O 1
ATOM 693 N N . GLN A 1 90 ? 9.412 7.480 -10.264 1.00 82.56 90 GLN A N 1
ATOM 694 C CA . GLN A 1 90 ? 8.230 6.777 -9.753 1.00 82.56 90 GLN A CA 1
ATOM 695 C C . GLN A 1 90 ? 8.239 6.678 -8.224 1.00 82.56 90 GLN A C 1
ATOM 697 O O . GLN A 1 90 ? 7.220 6.957 -7.597 1.00 82.56 90 GLN A O 1
ATOM 702 N N . GLU A 1 91 ? 9.381 6.349 -7.614 1.00 86.06 91 GLU A N 1
ATOM 703 C CA . GLU A 1 91 ? 9.513 6.312 -6.154 1.00 86.06 91 GLU A CA 1
ATOM 704 C C . GLU A 1 91 ? 9.226 7.686 -5.53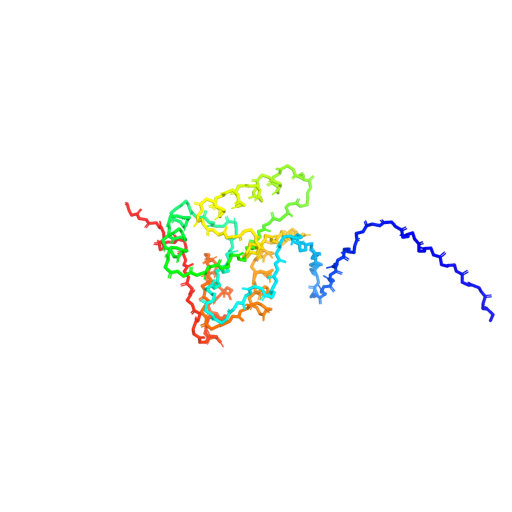5 1.00 86.06 91 GLU A C 1
ATOM 706 O O . GLU A 1 91 ? 8.421 7.788 -4.609 1.00 86.06 91 GLU A O 1
ATOM 711 N N . ALA A 1 92 ? 9.820 8.757 -6.078 1.00 87.38 92 ALA A N 1
ATOM 712 C CA . ALA A 1 92 ? 9.579 10.119 -5.608 1.00 87.38 92 ALA A CA 1
ATOM 713 C C . ALA A 1 92 ? 8.102 10.520 -5.750 1.00 87.38 92 ALA A C 1
ATOM 715 O O . ALA A 1 92 ? 7.521 11.063 -4.810 1.00 87.38 92 ALA A O 1
ATOM 716 N N . TYR A 1 93 ? 7.479 10.196 -6.890 1.00 89.56 93 TYR A N 1
ATOM 717 C CA . TYR A 1 93 ? 6.054 10.430 -7.120 1.00 89.56 93 TYR A CA 1
ATOM 718 C C . TYR A 1 93 ? 5.179 9.698 -6.093 1.00 89.56 93 TYR A C 1
ATOM 720 O O . TYR A 1 93 ? 4.287 10.308 -5.498 1.00 89.56 93 TYR A O 1
ATOM 728 N N . LEU A 1 94 ? 5.426 8.406 -5.865 1.00 91.88 94 LEU A N 1
ATOM 729 C CA . LEU A 1 94 ? 4.671 7.605 -4.904 1.00 91.88 94 LEU A CA 1
ATOM 730 C C . LEU A 1 94 ? 4.858 8.149 -3.487 1.00 91.88 94 LEU A C 1
ATOM 732 O O . LEU A 1 94 ? 3.864 8.423 -2.816 1.00 91.88 94 LEU A O 1
ATOM 736 N N . ARG A 1 95 ? 6.107 8.383 -3.060 1.00 92.75 95 ARG A N 1
ATOM 737 C CA . ARG A 1 95 ? 6.425 8.926 -1.732 1.00 92.75 95 ARG A CA 1
ATOM 738 C C . ARG A 1 95 ? 5.705 10.250 -1.499 1.00 92.75 95 ARG A C 1
ATOM 740 O O . ARG A 1 95 ? 4.956 10.377 -0.535 1.00 92.75 95 ARG A O 1
ATOM 747 N N . GLU A 1 96 ? 5.860 11.216 -2.404 1.00 93.62 96 GLU A N 1
ATOM 748 C CA . GLU A 1 96 ? 5.247 12.540 -2.272 1.00 93.62 96 GLU A CA 1
ATOM 749 C C . GLU A 1 96 ? 3.719 12.455 -2.124 1.00 93.62 96 GLU A C 1
ATOM 751 O O . GLU A 1 96 ? 3.135 13.108 -1.255 1.00 93.62 96 GLU A O 1
ATOM 756 N N . ASN A 1 97 ? 3.052 11.641 -2.946 1.00 94.94 97 ASN A N 1
ATOM 757 C CA . ASN A 1 97 ? 1.594 11.538 -2.914 1.00 94.94 97 ASN A CA 1
ATOM 758 C C . ASN A 1 97 ? 1.075 10.753 -1.701 1.00 94.94 97 ASN A C 1
ATOM 760 O O . ASN A 1 97 ? 0.031 11.120 -1.158 1.00 94.94 97 ASN A O 1
ATOM 764 N N . LEU A 1 98 ? 1.793 9.725 -1.240 1.00 95.38 98 LEU A N 1
ATOM 765 C CA . LEU A 1 98 ? 1.436 8.955 -0.044 1.00 95.38 98 LEU A CA 1
ATOM 766 C C . LEU A 1 98 ? 1.598 9.798 1.227 1.00 95.38 98 LEU A C 1
ATOM 768 O O . LEU A 1 98 ? 0.683 9.845 2.049 1.00 95.38 98 LEU A O 1
ATOM 772 N N . LEU A 1 99 ? 2.686 10.564 1.343 1.00 95.00 99 LEU A N 1
ATOM 773 C CA . LEU A 1 99 ? 2.868 11.509 2.450 1.00 95.00 99 LEU A CA 1
ATOM 774 C C . LEU A 1 99 ? 1.788 12.607 2.427 1.00 95.00 99 LEU A C 1
ATOM 776 O O . LEU A 1 99 ? 1.168 12.902 3.448 1.00 95.00 99 LEU A O 1
ATOM 780 N N . LYS A 1 100 ? 1.447 13.154 1.248 1.00 95.56 100 LYS A N 1
ATOM 781 C CA . LYS A 1 100 ? 0.309 14.089 1.087 1.00 95.56 100 LYS A CA 1
ATOM 782 C C . LYS A 1 100 ? -1.059 13.451 1.351 1.00 95.56 100 LYS A C 1
ATOM 784 O O . LYS A 1 100 ? -2.047 14.175 1.539 1.00 95.56 100 LYS A O 1
ATOM 789 N N . ALA A 1 101 ? -1.162 12.127 1.323 1.00 95.00 101 ALA A N 1
ATOM 790 C CA . ALA A 1 101 ? -2.349 11.396 1.749 1.00 95.00 101 ALA A CA 1
ATOM 791 C C . ALA A 1 101 ? -2.384 11.183 3.275 1.00 95.00 101 ALA A C 1
ATOM 793 O O . ALA A 1 101 ? -3.354 10.636 3.788 1.00 95.00 101 ALA A O 1
ATOM 794 N N . GLY A 1 102 ? -1.389 11.671 4.019 1.00 94.31 102 GLY A N 1
ATOM 795 C CA . GLY A 1 102 ? -1.338 11.573 5.477 1.00 94.31 102 GLY A CA 1
ATOM 796 C C . GLY A 1 102 ? -0.774 10.248 5.982 1.00 94.31 102 GLY A C 1
ATOM 797 O O . GLY A 1 102 ? -1.068 9.869 7.111 1.00 94.31 102 GLY A O 1
ATOM 798 N N . ILE A 1 103 ? -0.007 9.531 5.155 1.00 95.00 103 ILE A N 1
ATOM 799 C CA . ILE A 1 103 ? 0.769 8.380 5.617 1.00 95.00 103 ILE A CA 1
ATOM 800 C C . ILE A 1 103 ? 2.009 8.891 6.348 1.00 95.00 103 ILE A C 1
ATOM 802 O O . ILE A 1 103 ? 2.716 9.756 5.834 1.00 95.00 103 ILE A O 1
ATOM 806 N N . ASP A 1 104 ? 2.252 8.363 7.544 1.00 92.75 104 ASP A N 1
ATOM 807 C CA . ASP A 1 104 ? 3.479 8.624 8.293 1.00 92.75 104 ASP A CA 1
ATOM 808 C C . ASP A 1 104 ? 4.663 7.944 7.593 1.00 92.75 104 ASP A C 1
ATOM 810 O O . ASP A 1 104 ? 4.561 6.786 7.186 1.00 92.75 104 ASP A O 1
ATOM 814 N N . ASP A 1 105 ? 5.787 8.647 7.468 1.00 91.12 105 ASP A N 1
ATOM 815 C CA . ASP A 1 105 ? 6.983 8.135 6.792 1.00 91.12 105 ASP A CA 1
ATOM 816 C C . ASP A 1 105 ? 7.527 6.859 7.467 1.00 91.12 105 ASP A C 1
ATOM 818 O O . ASP A 1 105 ? 8.017 5.954 6.799 1.00 91.12 105 ASP A O 1
ATOM 822 N N . SER A 1 106 ? 7.333 6.708 8.784 1.00 91.56 106 SER A N 1
ATOM 823 C CA . SER A 1 106 ? 7.701 5.490 9.520 1.00 91.56 106 SER A CA 1
ATOM 824 C C . SER A 1 106 ? 6.818 4.274 9.218 1.00 91.56 106 SER A C 1
ATOM 826 O O . SER A 1 106 ? 7.180 3.140 9.545 1.00 91.56 106 SER A O 1
ATOM 828 N N . LEU A 1 107 ? 5.661 4.500 8.593 1.00 93.25 107 LEU A N 1
ATOM 829 C CA . LEU A 1 107 ? 4.682 3.494 8.179 1.00 93.25 107 LEU A CA 1
ATOM 830 C C . LEU A 1 107 ? 4.594 3.354 6.651 1.00 93.25 107 LEU A C 1
ATOM 832 O O . LEU A 1 107 ? 3.705 2.660 6.145 1.00 93.25 107 LEU A O 1
ATOM 836 N N . LEU A 1 108 ? 5.510 3.993 5.924 1.00 93.62 108 LEU A N 1
ATOM 837 C CA . LEU A 1 108 ? 5.624 3.921 4.478 1.00 93.62 108 LEU A CA 1
ATOM 838 C C . LEU A 1 108 ? 6.776 2.990 4.092 1.00 93.62 108 LEU A C 1
ATOM 840 O O . LEU A 1 108 ? 7.919 3.209 4.471 1.00 93.62 108 LEU A O 1
ATOM 844 N N . LEU A 1 109 ? 6.473 1.952 3.314 1.00 91.81 109 LEU A N 1
ATOM 845 C CA . LEU A 1 109 ? 7.473 1.084 2.701 1.00 91.81 109 LEU A CA 1
ATOM 846 C C . LEU A 1 109 ? 7.322 1.140 1.185 1.00 91.81 109 LEU A C 1
ATOM 848 O O . LEU A 1 109 ? 6.301 0.716 0.647 1.00 91.81 109 LEU A O 1
ATOM 852 N N . LEU A 1 110 ? 8.354 1.629 0.503 1.00 89.94 110 LEU A N 1
ATOM 853 C CA . LEU A 1 110 ? 8.463 1.612 -0.952 1.00 89.94 110 LEU A CA 1
ATOM 854 C C . LEU A 1 110 ? 9.523 0.588 -1.352 1.00 89.94 110 LEU A C 1
ATOM 856 O O . LEU A 1 110 ? 10.693 0.744 -1.017 1.00 89.94 110 LEU A O 1
ATOM 860 N N . GLN A 1 111 ? 9.115 -0.466 -2.057 1.00 87.12 111 GLN A N 1
ATOM 861 C CA . GLN A 1 111 ? 9.997 -1.555 -2.458 1.00 87.12 111 GLN A CA 1
ATOM 862 C C . GLN A 1 111 ? 10.052 -1.680 -3.988 1.00 87.12 111 GLN A C 1
ATOM 864 O O . GLN A 1 111 ? 9.120 -2.218 -4.596 1.00 87.12 111 GLN A O 1
ATOM 869 N N . PRO A 1 112 ? 11.149 -1.253 -4.636 1.00 83.25 112 PRO A N 1
ATOM 870 C CA . PRO A 1 112 ? 11.349 -1.527 -6.050 1.00 83.25 112 PRO A CA 1
ATOM 871 C C . PRO A 1 112 ? 11.630 -3.020 -6.284 1.00 83.25 112 PRO A C 1
ATOM 873 O O . PRO A 1 112 ? 12.341 -3.666 -5.508 1.00 83.25 112 PRO A O 1
ATOM 876 N N . SER A 1 113 ? 11.120 -3.569 -7.387 1.00 78.31 113 SER A N 1
ATOM 877 C CA . SER A 1 113 ? 11.502 -4.884 -7.904 1.00 78.31 113 SER A CA 1
ATOM 878 C C . SER A 1 113 ? 12.700 -4.758 -8.848 1.00 78.31 113 SER A C 1
ATOM 880 O O . SER A 1 113 ? 12.646 -3.972 -9.789 1.00 78.31 113 SER A O 1
ATOM 882 N N . VAL A 1 114 ? 13.750 -5.560 -8.660 1.00 70.88 114 VAL A N 1
ATOM 883 C CA . VAL A 1 114 ? 15.034 -5.436 -9.393 1.00 70.88 114 VAL A CA 1
ATOM 884 C C . VAL A 1 114 ? 15.163 -6.464 -10.531 1.00 70.88 114 VAL A C 1
ATOM 886 O O . VAL A 1 114 ? 16.240 -6.967 -10.832 1.00 70.88 114 VAL A O 1
ATOM 889 N N . THR A 1 115 ? 14.050 -6.830 -11.164 1.00 65.88 115 THR A N 1
ATOM 890 C CA . THR A 1 115 ? 14.022 -7.811 -12.261 1.00 65.88 115 THR A CA 1
ATOM 891 C C . THR A 1 115 ? 13.221 -7.278 -13.447 1.00 65.88 115 THR A C 1
ATOM 893 O O . THR A 1 115 ? 12.335 -6.440 -13.284 1.00 65.88 115 THR A O 1
ATOM 896 N N . GLY A 1 116 ? 13.538 -7.770 -14.647 1.00 61.88 116 GLY A N 1
ATOM 897 C CA . GLY A 1 116 ? 12.825 -7.452 -15.886 1.00 61.88 116 GLY A CA 1
ATOM 898 C C . GLY A 1 116 ? 11.524 -8.236 -16.086 1.00 61.88 116 GLY A C 1
ATOM 899 O O . GLY A 1 116 ? 10.876 -8.057 -17.112 1.00 61.88 116 GLY A O 1
ATOM 900 N N . ALA A 1 117 ? 11.152 -9.115 -15.149 1.00 68.06 117 ALA A N 1
ATOM 901 C CA . ALA A 1 117 ? 9.914 -9.885 -15.236 1.00 68.06 117 ALA A CA 1
ATOM 902 C C . ALA A 1 117 ? 8.674 -8.973 -15.199 1.00 68.06 117 ALA A C 1
ATOM 904 O O . ALA A 1 117 ? 8.600 -8.031 -14.408 1.00 68.06 117 ALA A O 1
ATOM 905 N N . GLU A 1 118 ? 7.671 -9.276 -16.025 1.00 68.06 118 GLU A N 1
ATOM 906 C CA . GLU A 1 118 ? 6.463 -8.448 -16.133 1.00 68.06 118 GLU A CA 1
ATOM 907 C C . GLU A 1 118 ? 5.651 -8.394 -14.831 1.00 68.06 118 GLU A C 1
ATOM 909 O O . GLU A 1 118 ? 5.104 -7.341 -14.523 1.00 68.06 118 GLU A O 1
ATOM 914 N N . ASN A 1 119 ? 5.669 -9.458 -14.023 1.00 72.50 119 ASN A N 1
ATOM 915 C CA . ASN A 1 119 ? 4.888 -9.570 -12.778 1.00 72.50 119 ASN A CA 1
ATOM 916 C C . ASN A 1 119 ? 5.749 -9.343 -11.520 1.00 72.50 119 ASN A C 1
ATOM 918 O O . ASN A 1 119 ? 5.470 -9.849 -10.433 1.00 72.50 119 ASN A O 1
ATOM 922 N N . ALA A 1 120 ? 6.884 -8.658 -11.669 1.00 71.94 120 ALA A N 1
ATOM 923 C CA . ALA A 1 120 ? 7.860 -8.508 -10.595 1.00 71.94 120 ALA A CA 1
ATOM 924 C C . ALA A 1 120 ? 7.312 -7.748 -9.378 1.00 71.94 120 ALA A C 1
ATOM 926 O O . ALA A 1 120 ? 7.609 -8.118 -8.239 1.00 71.94 120 ALA A O 1
ATOM 927 N N . ALA A 1 121 ? 6.499 -6.716 -9.620 1.00 71.81 121 ALA A N 1
ATOM 928 C CA . ALA A 1 121 ? 5.831 -5.956 -8.572 1.00 71.81 121 ALA A CA 1
ATOM 929 C C . ALA A 1 121 ? 4.834 -6.840 -7.805 1.00 71.81 121 ALA A C 1
ATOM 931 O O . ALA A 1 121 ? 4.851 -6.837 -6.577 1.00 71.81 121 ALA A O 1
ATOM 932 N N . ASP A 1 122 ? 4.062 -7.684 -8.495 1.00 79.69 122 ASP A N 1
ATOM 933 C CA . ASP A 1 122 ? 3.075 -8.582 -7.880 1.00 79.69 122 ASP A CA 1
ATOM 934 C C . ASP A 1 122 ? 3.719 -9.650 -6.990 1.00 79.69 122 ASP A C 1
ATOM 936 O O . ASP A 1 122 ? 3.239 -9.940 -5.888 1.00 79.69 122 ASP A O 1
ATOM 940 N N . VAL A 1 123 ? 4.855 -10.206 -7.422 1.00 77.19 123 VAL A N 1
ATOM 941 C CA . VAL A 1 123 ? 5.635 -11.169 -6.628 1.00 77.19 123 VAL A CA 1
ATOM 942 C C . VAL A 1 123 ? 6.156 -10.515 -5.348 1.00 77.19 123 VAL A C 1
ATOM 944 O O . VAL A 1 123 ? 6.003 -11.071 -4.256 1.0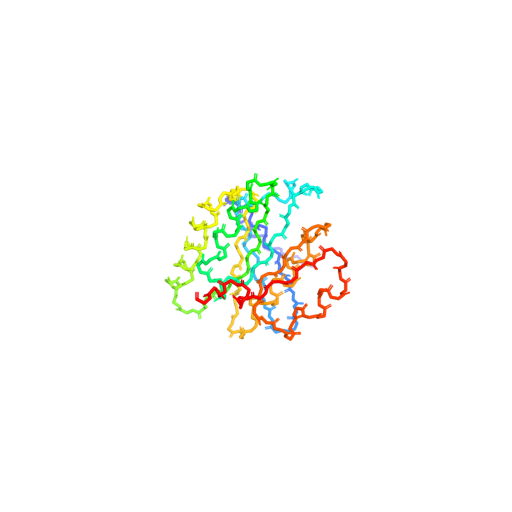0 77.19 123 VAL A O 1
ATOM 947 N N . VAL A 1 124 ? 6.742 -9.319 -5.465 1.00 78.62 124 VAL A N 1
ATOM 948 C CA . VAL A 1 124 ? 7.219 -8.544 -4.311 1.00 78.62 124 VAL A CA 1
ATOM 949 C C . VAL A 1 124 ? 6.057 -8.203 -3.384 1.00 78.62 124 VAL A C 1
ATOM 951 O O . VAL A 1 124 ? 6.158 -8.406 -2.175 1.00 78.62 124 VAL A O 1
ATOM 954 N N . LEU A 1 125 ? 4.930 -7.757 -3.934 1.00 83.75 125 LEU A N 1
ATOM 955 C CA . LEU A 1 125 ? 3.744 -7.399 -3.169 1.00 83.75 125 LEU A CA 1
ATOM 956 C C . LEU A 1 125 ? 3.173 -8.597 -2.405 1.00 83.75 125 LEU A C 1
ATOM 958 O O . LEU A 1 125 ? 2.818 -8.476 -1.234 1.00 83.75 125 LEU A O 1
ATOM 962 N N . THR A 1 126 ? 3.153 -9.773 -3.032 1.00 82.81 126 THR A N 1
ATOM 963 C CA . THR A 1 126 ? 2.721 -11.027 -2.400 1.00 82.81 126 THR A CA 1
ATOM 964 C C . THR A 1 126 ? 3.633 -11.403 -1.232 1.00 82.81 126 THR A C 1
ATOM 966 O O . THR A 1 126 ? 3.153 -11.771 -0.157 1.00 82.81 126 THR A O 1
ATOM 969 N N . PHE A 1 127 ? 4.951 -11.268 -1.403 1.00 83.75 127 PHE A N 1
ATOM 970 C CA . PHE A 1 127 ? 5.914 -11.495 -0.326 1.00 83.75 127 PHE A CA 1
ATOM 971 C C . PHE A 1 127 ? 5.724 -10.504 0.834 1.00 83.75 127 PHE A C 1
ATOM 973 O O . PHE A 1 127 ? 5.673 -10.905 2.000 1.00 83.75 127 PHE A O 1
ATOM 980 N N . LEU A 1 128 ? 5.566 -9.215 0.522 1.00 84.12 128 LEU A N 1
ATOM 981 C CA . LEU A 1 128 ? 5.308 -8.156 1.498 1.00 84.12 128 LEU A CA 1
ATOM 982 C C . LEU A 1 128 ? 4.020 -8.409 2.283 1.00 84.12 128 LEU A C 1
ATOM 984 O O . LEU A 1 128 ? 4.005 -8.272 3.507 1.00 84.12 128 LEU A O 1
ATOM 988 N N . PHE A 1 129 ? 2.963 -8.840 1.598 1.00 87.81 129 PHE A N 1
ATOM 989 C CA . PHE A 1 129 ? 1.698 -9.219 2.213 1.00 87.81 129 PHE A CA 1
ATOM 990 C C . PHE A 1 129 ? 1.853 -10.406 3.167 1.00 87.81 129 PHE A C 1
ATOM 992 O O . PHE A 1 129 ? 1.375 -10.357 4.302 1.00 87.81 129 PHE A O 1
ATOM 999 N N . ALA A 1 130 ? 2.572 -11.454 2.756 1.00 85.31 130 ALA A N 1
ATOM 1000 C CA . ALA A 1 130 ? 2.839 -12.600 3.620 1.00 85.31 130 ALA A CA 1
ATOM 1001 C C . ALA A 1 130 ? 3.613 -12.205 4.891 1.00 85.31 130 ALA A C 1
ATOM 1003 O O . ALA A 1 130 ? 3.341 -12.753 5.961 1.00 85.31 130 ALA A O 1
ATOM 1004 N N . ARG A 1 131 ? 4.540 -11.244 4.774 1.00 86.31 131 ARG A N 1
ATOM 1005 C CA . ARG A 1 131 ? 5.425 -10.787 5.854 1.00 86.31 131 ARG A CA 1
ATOM 1006 C C . ARG A 1 131 ? 4.769 -9.807 6.827 1.00 86.31 131 ARG A C 1
ATOM 1008 O O . ARG A 1 131 ? 5.009 -9.911 8.026 1.00 86.31 131 ARG A O 1
ATOM 1015 N N . TYR A 1 132 ? 3.991 -8.850 6.324 1.00 88.62 132 TYR A N 1
ATOM 1016 C CA . TYR A 1 132 ? 3.477 -7.723 7.115 1.00 88.62 132 TYR A CA 1
ATOM 1017 C C . TYR A 1 132 ? 1.955 -7.696 7.262 1.00 88.62 132 TYR A C 1
ATOM 1019 O O . TYR A 1 132 ? 1.435 -6.820 7.956 1.00 88.62 132 TYR A O 1
ATOM 1027 N N . GLY A 1 133 ? 1.236 -8.624 6.624 1.00 87.00 133 GLY A N 1
ATOM 1028 C CA . GLY A 1 133 ? -0.217 -8.725 6.725 1.00 87.00 133 GLY A CA 1
ATOM 1029 C C . GLY A 1 133 ? -0.692 -8.883 8.172 1.00 87.00 133 GLY A C 1
ATOM 1030 O O . GLY A 1 133 ? -0.076 -9.584 8.972 1.00 87.00 133 GLY A O 1
ATOM 1031 N N . GLY A 1 134 ? -1.802 -8.224 8.497 1.00 85.25 134 GLY A N 1
ATOM 1032 C CA . GLY A 1 134 ? -2.437 -8.237 9.814 1.00 85.25 134 GLY A CA 1
ATOM 1033 C C . GLY A 1 134 ? -3.919 -8.598 9.732 1.00 85.25 134 GLY A C 1
ATOM 1034 O O . GLY A 1 134 ? -4.326 -9.374 8.871 1.00 85.25 134 GLY A O 1
ATOM 1035 N N . LEU A 1 135 ? -4.728 -8.023 10.624 1.00 82.81 135 LEU A N 1
ATOM 1036 C CA . LEU A 1 135 ? -6.173 -8.284 10.693 1.00 82.81 135 LEU A CA 1
ATOM 1037 C C . LEU A 1 135 ? -6.995 -7.452 9.696 1.00 82.81 135 LEU A C 1
ATOM 1039 O O . LEU A 1 135 ? -8.057 -7.886 9.265 1.00 82.81 135 LEU A O 1
ATOM 1043 N N . LYS A 1 136 ? -6.510 -6.255 9.345 1.00 87.62 136 LYS A N 1
ATOM 1044 C CA . LYS A 1 136 ? -7.187 -5.287 8.469 1.00 87.62 136 LYS A CA 1
ATOM 1045 C C . LYS A 1 136 ? -6.273 -4.968 7.289 1.00 87.62 136 LYS A C 1
ATOM 1047 O O . LYS A 1 136 ? -5.403 -4.100 7.404 1.00 87.62 136 LYS A O 1
ATOM 1052 N N . ASN A 1 137 ? -6.437 -5.697 6.186 1.00 91.81 137 ASN A N 1
ATOM 1053 C CA . ASN A 1 137 ? -5.589 -5.537 5.005 1.00 91.81 137 ASN A CA 1
ATOM 1054 C C . ASN A 1 137 ? -6.399 -5.073 3.797 1.00 91.81 137 ASN A C 1
ATOM 1056 O O . ASN A 1 137 ? -7.473 -5.605 3.523 1.00 91.81 137 ASN A O 1
ATOM 1060 N N . TYR A 1 138 ? -5.824 -4.160 3.027 1.00 92.38 138 TYR A N 1
ATOM 1061 C CA . TYR A 1 138 ? -6.278 -3.809 1.691 1.00 92.38 138 TYR A CA 1
ATOM 1062 C C . TYR A 1 138 ? -5.194 -4.196 0.701 1.00 92.38 138 TYR A C 1
ATOM 1064 O O . TYR A 1 138 ? -4.026 -3.907 0.938 1.00 92.38 138 TYR A O 1
ATOM 1072 N N . ILE A 1 139 ? -5.574 -4.828 -0.400 1.00 91.44 139 ILE A N 1
ATOM 1073 C CA . ILE A 1 139 ? -4.691 -5.050 -1.543 1.00 91.44 139 ILE A CA 1
ATOM 1074 C C . ILE A 1 139 ? -5.222 -4.188 -2.680 1.00 91.44 139 ILE A C 1
ATOM 1076 O O . ILE A 1 139 ? -6.392 -4.305 -3.035 1.00 91.44 139 ILE A O 1
ATOM 1080 N N . VAL A 1 140 ? -4.382 -3.325 -3.237 1.00 90.56 140 VAL A N 1
ATOM 1081 C CA . VAL A 1 140 ? -4.691 -2.471 -4.380 1.00 90.56 140 VAL A CA 1
ATOM 1082 C C . VAL A 1 140 ? -3.837 -2.926 -5.549 1.00 90.56 140 VAL A C 1
ATOM 1084 O O . VAL A 1 140 ? -2.642 -2.656 -5.583 1.00 90.56 140 VAL A O 1
ATOM 1087 N N . SER A 1 141 ? -4.448 -3.666 -6.468 1.00 87.94 141 SER A N 1
ATOM 1088 C CA . SER A 1 141 ? -3.802 -4.179 -7.680 1.00 87.94 141 SER A CA 1
ATOM 1089 C C . SER A 1 141 ? -4.869 -4.483 -8.728 1.00 87.94 141 SER A C 1
ATOM 1091 O O . SER A 1 141 ? -5.974 -4.921 -8.387 1.00 87.94 141 SER A O 1
ATOM 1093 N N . ASP A 1 142 ? -4.536 -4.256 -9.995 1.00 84.81 142 ASP A N 1
ATOM 1094 C CA . ASP A 1 142 ? -5.364 -4.644 -11.138 1.00 84.81 142 ASP A CA 1
ATOM 1095 C C . ASP A 1 142 ? -5.109 -6.089 -11.607 1.00 84.81 142 ASP A C 1
ATOM 1097 O O . ASP A 1 142 ? -5.864 -6.596 -12.444 1.00 84.81 142 ASP A O 1
ATOM 1101 N N . ASP A 1 143 ? -4.116 -6.793 -11.046 1.00 79.94 143 ASP A N 1
ATOM 1102 C CA . ASP A 1 143 ? -3.842 -8.189 -11.391 1.00 79.94 143 ASP A CA 1
ATOM 1103 C C . ASP A 1 143 ? -4.887 -9.127 -10.768 1.00 79.94 143 ASP A C 1
ATOM 1105 O O . ASP A 1 143 ? -4.845 -9.532 -9.598 1.00 79.94 143 ASP A O 1
ATOM 1109 N N . ARG A 1 144 ? -5.857 -9.500 -11.607 1.00 74.06 144 ARG A N 1
ATOM 1110 C CA . ARG A 1 144 ? -6.954 -10.392 -11.232 1.00 74.06 144 ARG A CA 1
ATOM 1111 C C . ARG A 1 144 ? -6.577 -11.865 -11.165 1.00 74.06 144 ARG A C 1
ATOM 1113 O O . ARG A 1 144 ? -7.359 -12.643 -10.613 1.00 74.06 144 ARG A O 1
ATOM 1120 N N . GLN A 1 145 ? -5.454 -12.265 -11.750 1.00 73.50 145 GLN A N 1
ATOM 1121 C CA . GLN A 1 145 ? -5.006 -13.652 -11.717 1.00 73.50 145 GLN A CA 1
ATOM 1122 C C . GLN A 1 145 ? -4.263 -13.927 -10.413 1.00 73.50 145 GLN A C 1
ATOM 1124 O O . GLN A 1 145 ? -4.583 -14.899 -9.731 1.00 73.50 145 GLN A O 1
ATOM 1129 N N . TRP A 1 146 ? -3.359 -13.030 -10.018 1.00 73.94 146 TRP A N 1
ATOM 1130 C CA . TRP A 1 146 ? -2.473 -13.250 -8.877 1.00 73.94 146 TRP A CA 1
ATOM 1131 C C . TRP A 1 146 ? -3.178 -13.095 -7.521 1.00 73.94 146 TRP A C 1
ATOM 1133 O O . TRP A 1 146 ? -3.058 -13.946 -6.639 1.00 73.94 146 TRP A O 1
ATOM 1143 N N . PHE A 1 147 ? -3.983 -12.041 -7.340 1.00 76.50 147 PHE A N 1
ATOM 1144 C CA . PHE A 1 147 ? -4.529 -11.709 -6.013 1.00 76.50 147 PHE A CA 1
ATOM 1145 C C . PHE A 1 147 ? -5.871 -12.360 -5.682 1.00 76.50 147 PHE A C 1
ATOM 1147 O O . PHE A 1 147 ? -6.263 -12.411 -4.512 1.00 76.50 147 PHE A O 1
ATOM 1154 N N . LYS A 1 148 ? -6.558 -12.939 -6.671 1.00 77.44 148 LYS A N 1
ATOM 1155 C CA . LYS A 1 148 ? -7.833 -13.636 -6.449 1.00 77.44 148 LYS A CA 1
ATOM 1156 C C . LYS A 1 148 ? -7.695 -14.805 -5.472 1.00 77.44 148 LYS A C 1
ATOM 1158 O O . LYS A 1 148 ? -8.609 -15.050 -4.685 1.00 77.44 148 LYS A O 1
ATOM 1163 N N . GLU A 1 149 ? -6.582 -15.531 -5.515 1.00 74.38 149 GLU A N 1
ATOM 1164 C CA . GLU A 1 149 ? -6.320 -16.654 -4.606 1.00 74.38 149 GLU A CA 1
ATOM 1165 C C . GLU A 1 149 ? -5.791 -16.182 -3.249 1.00 74.38 149 GLU A C 1
ATOM 1167 O O . GLU A 1 149 ? -6.239 -16.670 -2.208 1.00 74.38 149 GLU A O 1
ATOM 1172 N N . VAL A 1 150 ? -4.925 -15.163 -3.249 1.00 74.06 150 VAL A N 1
ATOM 1173 C CA . VAL A 1 150 ? -4.363 -14.558 -2.031 1.00 74.06 150 VAL A CA 1
ATOM 1174 C C . VAL A 1 150 ? -5.478 -14.103 -1.086 1.00 74.06 150 VAL A C 1
ATOM 1176 O O . VAL A 1 150 ? -5.483 -14.473 0.089 1.00 74.06 150 VAL A O 1
ATOM 1179 N N . VAL A 1 151 ? -6.473 -13.382 -1.606 1.00 79.31 151 VAL A N 1
ATOM 1180 C CA . VAL A 1 151 ? -7.591 -12.842 -0.813 1.00 79.31 151 VAL A CA 1
ATOM 1181 C C . VAL A 1 151 ? -8.478 -13.951 -0.253 1.00 79.31 151 VAL A C 1
ATOM 1183 O O . VAL A 1 151 ? -8.874 -13.892 0.908 1.00 79.31 151 VAL A O 1
ATOM 1186 N N . LYS A 1 152 ? -8.753 -14.998 -1.043 1.00 77.25 152 LYS A N 1
ATOM 1187 C CA . LYS A 1 152 ? -9.544 -16.152 -0.582 1.00 77.25 152 LYS A CA 1
ATOM 1188 C C . LYS A 1 152 ? -8.902 -16.856 0.611 1.00 77.25 152 LYS A C 1
ATOM 1190 O O . LYS A 1 152 ? -9.617 -17.367 1.465 1.00 77.25 152 LYS A O 1
ATOM 1195 N N . SER A 1 153 ? -7.572 -16.880 0.670 1.00 74.56 153 SER A N 1
ATOM 1196 C CA . SER A 1 153 ? -6.834 -17.556 1.740 1.00 74.56 153 SER A CA 1
ATOM 1197 C C . SER A 1 153 ? -6.703 -16.743 3.038 1.00 74.56 153 SER A C 1
ATOM 1199 O O . SER A 1 153 ? -6.299 -17.301 4.057 1.00 74.56 153 SER A O 1
ATOM 1201 N N . ARG A 1 154 ? -7.036 -15.440 3.036 1.00 77.81 154 ARG A N 1
ATOM 1202 C CA . ARG A 1 154 ? -6.813 -14.528 4.175 1.00 77.81 154 ARG A CA 1
ATOM 1203 C C . ARG A 1 154 ? -8.072 -13.728 4.545 1.00 77.81 154 ARG A C 1
ATOM 1205 O O . ARG A 1 154 ? -8.260 -12.617 4.038 1.00 77.81 154 ARG A O 1
ATOM 1212 N N . PRO A 1 155 ? -8.900 -14.247 5.475 1.00 73.81 155 PRO A N 1
ATOM 1213 C CA . PRO A 1 155 ? -10.056 -13.530 6.013 1.00 73.81 155 PRO A CA 1
ATOM 1214 C C . PRO A 1 155 ? -9.666 -12.136 6.530 1.00 73.81 155 PRO A C 1
ATOM 1216 O O . PRO A 1 155 ? -8.615 -11.980 7.146 1.00 73.81 155 PRO A O 1
ATOM 1219 N N . GLY A 1 156 ? -10.495 -11.120 6.267 1.00 80.00 156 GLY A N 1
ATOM 1220 C CA . GLY A 1 156 ? -10.211 -9.725 6.652 1.00 80.00 156 GLY A CA 1
ATOM 1221 C C . GLY A 1 156 ? -9.365 -8.930 5.647 1.00 80.00 156 GLY A C 1
ATOM 1222 O O . GLY A 1 156 ? -9.026 -7.775 5.903 1.00 80.00 156 GLY A O 1
ATOM 1223 N N . THR A 1 157 ? -9.043 -9.523 4.493 1.00 88.81 157 THR A N 1
ATOM 1224 C CA . THR A 1 157 ? -8.374 -8.833 3.384 1.00 88.81 157 THR A CA 1
ATOM 1225 C C . THR A 1 157 ? -9.394 -8.372 2.348 1.00 88.81 157 THR A C 1
ATOM 1227 O O . THR A 1 157 ? -10.168 -9.177 1.834 1.00 88.81 157 THR A O 1
ATOM 1230 N N . ILE A 1 158 ? -9.380 -7.083 2.018 1.00 89.06 158 ILE A N 1
ATOM 1231 C CA . ILE A 1 158 ? -10.214 -6.488 0.973 1.00 89.06 158 ILE A CA 1
ATOM 1232 C C . ILE A 1 158 ? -9.331 -6.208 -0.236 1.00 89.06 158 ILE A C 1
ATOM 1234 O O . ILE A 1 158 ? -8.350 -5.477 -0.141 1.00 89.06 158 ILE A O 1
ATOM 1238 N N . TRP A 1 159 ? -9.683 -6.764 -1.389 1.00 89.44 159 TRP A N 1
ATOM 1239 C CA . TRP A 1 159 ? -9.007 -6.437 -2.640 1.00 89.44 159 TRP A CA 1
ATOM 1240 C C . TRP A 1 159 ? -9.786 -5.386 -3.419 1.00 89.44 159 TRP A C 1
ATOM 1242 O O . TRP A 1 159 ? -11.001 -5.493 -3.602 1.00 89.44 159 TRP A O 1
ATOM 1252 N N . ILE A 1 160 ? -9.067 -4.349 -3.833 1.00 87.19 160 ILE A N 1
ATOM 1253 C CA . ILE A 1 160 ? -9.575 -3.187 -4.540 1.00 87.19 160 ILE A CA 1
ATOM 1254 C C . ILE A 1 160 ? -8.836 -3.093 -5.870 1.00 87.19 160 ILE A C 1
ATOM 1256 O O . ILE A 1 160 ? -7.619 -2.939 -5.920 1.00 87.19 160 ILE A O 1
ATOM 1260 N N . THR A 1 161 ? -9.591 -3.167 -6.952 1.00 85.06 161 THR A N 1
ATOM 1261 C CA . THR A 1 161 ? -9.100 -2.975 -8.314 1.00 85.06 161 THR A CA 1
ATOM 1262 C C . THR A 1 161 ? -9.192 -1.498 -8.710 1.00 85.06 161 THR A C 1
ATOM 1264 O O . THR A 1 161 ? -10.019 -0.744 -8.192 1.00 85.06 161 THR A O 1
ATOM 1267 N N . GLY A 1 162 ? -8.341 -1.062 -9.633 1.00 73.75 162 GLY A N 1
ATOM 1268 C CA . GLY A 1 162 ? -8.245 0.299 -10.155 1.00 73.75 162 GLY A CA 1
ATOM 1269 C C . GLY A 1 162 ? -9.550 0.823 -10.757 1.00 73.75 162 GLY A C 1
ATOM 1270 O O . GLY A 1 162 ? -9.836 2.016 -10.669 1.00 73.75 162 GLY A O 1
ATOM 1271 N N . ASP A 1 163 ? -10.384 -0.059 -11.309 1.00 78.25 163 ASP A N 1
ATOM 1272 C CA . ASP A 1 163 ? -11.736 0.262 -11.789 1.00 78.25 163 ASP A CA 1
ATOM 1273 C C . ASP A 1 163 ? -12.663 0.810 -10.690 1.00 78.25 163 ASP A C 1
ATOM 1275 O O . ASP A 1 163 ? -13.511 1.647 -10.982 1.00 78.25 163 ASP A O 1
ATOM 1279 N N . ARG A 1 164 ? -12.453 0.454 -9.417 1.00 77.56 164 ARG A N 1
ATOM 1280 C CA . ARG A 1 164 ? -13.185 1.028 -8.273 1.00 77.56 164 ARG A CA 1
ATOM 1281 C C . ARG A 1 164 ? -12.887 2.508 -8.059 1.00 77.56 164 ARG A C 1
ATOM 1283 O O . ARG A 1 164 ? -13.684 3.204 -7.438 1.00 77.56 164 ARG A O 1
ATOM 1290 N N . PHE A 1 165 ? -11.749 2.976 -8.562 1.00 76.62 165 PHE A N 1
ATOM 1291 C CA . PHE A 1 165 ? -11.323 4.370 -8.492 1.00 76.62 165 PHE A CA 1
ATOM 1292 C C . PHE A 1 165 ? -11.616 5.141 -9.782 1.00 76.62 165 PHE A C 1
ATOM 1294 O O . PHE A 1 165 ? -11.414 6.355 -9.825 1.00 76.62 165 PHE A O 1
ATOM 1301 N N . ARG A 1 166 ? -12.095 4.466 -10.833 1.00 63.84 166 ARG A N 1
ATOM 1302 C CA . ARG A 1 166 ? -12.569 5.110 -12.058 1.00 63.84 166 ARG A CA 1
ATOM 1303 C C . ARG A 1 166 ? -14.000 5.581 -11.812 1.00 63.84 166 ARG A C 1
ATOM 1305 O O . ARG A 1 166 ? -14.952 4.828 -11.981 1.00 63.84 166 ARG A O 1
ATOM 1312 N N . VAL A 1 167 ? -14.138 6.820 -11.353 1.00 54.34 167 VAL A N 1
ATOM 1313 C CA . VAL A 1 167 ? -15.428 7.520 -11.392 1.00 54.34 167 VAL A CA 1
ATOM 1314 C C . VAL A 1 167 ? -15.718 7.851 -12.868 1.00 54.34 167 VAL A C 1
ATOM 1316 O O . VAL A 1 167 ? -14.766 8.232 -13.556 1.00 54.34 167 VAL A O 1
ATOM 1319 N N . PRO A 1 168 ? -16.948 7.657 -13.383 1.00 45.94 168 PRO A N 1
ATOM 1320 C CA . PRO A 1 168 ? -17.334 8.174 -14.698 1.00 45.94 168 PRO A CA 1
ATOM 1321 C C . PRO A 1 168 ? -17.198 9.699 -14.789 1.00 45.94 168 PRO A C 1
ATOM 1323 O O . PRO A 1 168 ? -17.335 10.376 -13.743 1.00 45.94 168 PRO A O 1
#

Organism: NCBI:txid2562237

Sequence (168 aa):
MSTRRCGLSRRGGQLNSVVCFFIGTILVWDSDRTFVPQNLTAETQRVFVDGDCVPKPFFAWLRQLSRQSPVAAIVAFKGKTSNGDKALSQEAYLRENLLKAGIDDSLLLLQPSVTGAENAADVVLTFLFARYGGLKNYIVSDDRQWFKEVVKSRPGTIWITGDRFRVP

Radius of gyration: 17.58 Å; chains: 1; bounding box: 64×40×33 Å

Secondary structure (DSSP, 8-state):
-----------S------EEEETTEEEE----TT--GGG--SS-EEEEEETTS--HHHHHHHHHHHHHS-EEEEEEEE--SS-THHHHHHHHHHHHHHHHTT--GGGEEEEEE-S--TTHHHHHHHHHHHHH--SSEEEE-S-TTTHHHHHHHSTTEEEE-GGGG---

pLDDT: mean 74.28, std 20.26, range [27.23, 95.56]